Protein AF-K6Y7Q4-F1 (afdb_monomer_lite)

Radius of gyration: 27.15 Å; chains: 1; bounding box: 73×32×64 Å

Sequence (101 aa):
MYQSKSIQTILKTVGTSICLIALSSCASNDNPCEEILEVKQQHQDCERLRKTMLKTDYPQQALTAKLQYEEACVNLRYYRDEFDTICKKDEVPIGQPTTKE

Secondary structure (DSSP, 8-state):
-HHHHHHHHHHHHHHHHHHHHHHTTSS--S--S---HHHHHHHHHHHHHHHHHT-SS-HHHHHHHHHHHIIIIIS------S------TT---SSS-----

Organism: NCBI:txid1127673

Structure (mmCIF, N/CA/C/O backbone):
data_AF-K6Y7Q4-F1
#
_entry.id   AF-K6Y7Q4-F1
#
loop_
_atom_site.group_PDB
_atom_site.id
_atom_site.type_symbol
_atom_site.label_atom_id
_atom_site.label_alt_id
_atom_site.label_comp_id
_atom_site.label_asym_id
_atom_site.label_entity_id
_atom_site.label_seq_id
_atom_site.pdbx_PDB_ins_code
_atom_site.Cartn_x
_atom_site.Cartn_y
_atom_site.Cartn_z
_atom_site.occupancy
_atom_site.B_iso_or_equiv
_atom_site.auth_seq_id
_atom_site.auth_comp_id
_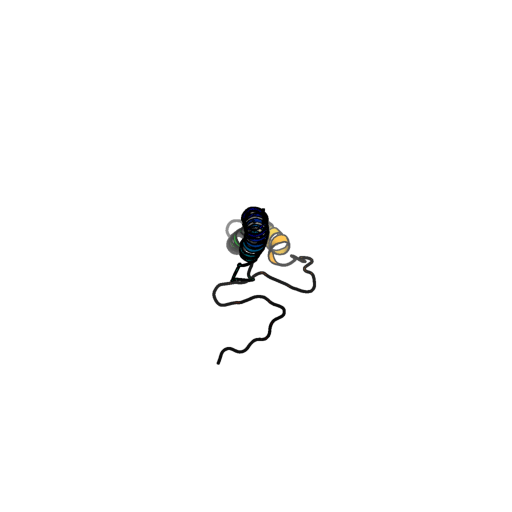atom_site.auth_asym_id
_atom_site.auth_atom_id
_atom_site.pdbx_PDB_model_num
ATOM 1 N N . MET A 1 1 ? 59.412 -10.058 -41.101 1.00 52.44 1 MET A N 1
ATOM 2 C CA . MET A 1 1 ? 58.495 -8.889 -41.131 1.00 52.44 1 MET A CA 1
ATOM 3 C C . MET A 1 1 ? 57.017 -9.255 -41.376 1.00 52.44 1 MET A C 1
ATOM 5 O O . MET A 1 1 ? 56.156 -8.529 -40.900 1.00 52.44 1 MET A O 1
ATOM 9 N N . TYR A 1 2 ? 56.697 -10.376 -42.046 1.00 47.91 2 TYR A N 1
ATOM 10 C CA . TYR A 1 2 ? 55.314 -10.853 -42.283 1.00 47.91 2 TYR A CA 1
ATOM 11 C C . TYR A 1 2 ? 54.641 -11.493 -41.043 1.00 47.91 2 TYR A C 1
ATOM 13 O O . TYR A 1 2 ? 53.480 -11.221 -40.750 1.00 47.91 2 TYR A O 1
ATOM 21 N N . GLN A 1 3 ? 55.406 -12.261 -40.255 1.00 52.22 3 GLN A N 1
ATOM 22 C CA . GLN A 1 3 ? 54.953 -12.910 -39.010 1.00 52.22 3 GLN A CA 1
ATOM 23 C C . GLN A 1 3 ? 54.470 -11.907 -37.945 1.00 52.22 3 GLN A C 1
ATOM 25 O O . GLN A 1 3 ? 53.394 -12.059 -37.379 1.00 52.22 3 GLN A O 1
ATOM 30 N N . SER A 1 4 ? 55.224 -10.823 -37.725 1.00 53.72 4 SER A N 1
ATOM 31 C CA . SER A 1 4 ? 54.886 -9.796 -36.726 1.00 53.72 4 SER A CA 1
ATOM 32 C C . SER A 1 4 ? 53.591 -9.042 -37.062 1.00 53.72 4 SER A C 1
ATOM 34 O O . SER A 1 4 ? 52.795 -8.791 -36.161 1.00 53.72 4 SER A O 1
ATOM 36 N N . LYS A 1 5 ? 53.323 -8.762 -38.348 1.00 56.31 5 LYS A N 1
ATOM 37 C CA . LYS A 1 5 ? 52.066 -8.131 -38.788 1.00 56.31 5 LYS A CA 1
ATOM 38 C C . LYS A 1 5 ? 50.860 -9.054 -38.589 1.00 56.31 5 LYS A C 1
ATOM 40 O O . LYS A 1 5 ? 49.836 -8.587 -38.109 1.00 56.31 5 LYS A O 1
ATOM 45 N N . SER A 1 6 ? 50.996 -10.352 -38.883 1.00 54.94 6 SER A N 1
ATOM 46 C CA . SER A 1 6 ? 49.924 -11.335 -38.647 1.00 54.94 6 SER A CA 1
ATOM 47 C C . SER A 1 6 ? 49.593 -11.480 -37.163 1.00 54.94 6 SER A C 1
ATOM 49 O O . SER A 1 6 ? 48.423 -11.440 -36.804 1.00 54.94 6 SER A O 1
ATOM 51 N N . ILE A 1 7 ? 50.602 -11.548 -36.287 1.00 58.00 7 ILE A N 1
ATOM 52 C CA . ILE A 1 7 ? 50.399 -11.624 -34.830 1.00 58.00 7 ILE A CA 1
ATOM 53 C C . ILE A 1 7 ? 49.697 -10.363 -34.309 1.00 58.00 7 ILE A C 1
ATOM 55 O O . ILE A 1 7 ? 48.780 -10.461 -33.501 1.00 58.00 7 ILE A O 1
ATOM 59 N N . GLN A 1 8 ? 50.068 -9.178 -34.806 1.00 58.66 8 GLN A N 1
ATOM 60 C CA . GLN A 1 8 ? 49.436 -7.916 -34.412 1.00 58.66 8 GLN A CA 1
ATOM 61 C C . GLN A 1 8 ? 47.976 -7.814 -34.887 1.00 58.66 8 GLN A C 1
ATOM 63 O O . GLN A 1 8 ? 47.132 -7.286 -34.165 1.00 58.66 8 GLN A O 1
ATOM 68 N N . THR A 1 9 ? 47.659 -8.338 -36.076 1.00 58.56 9 THR A N 1
ATOM 69 C CA . THR A 1 9 ? 46.283 -8.414 -36.596 1.00 58.56 9 THR A CA 1
ATOM 70 C C . THR A 1 9 ? 45.448 -9.450 -35.835 1.00 58.56 9 THR A C 1
ATOM 72 O O . THR A 1 9 ? 44.287 -9.181 -35.529 1.00 58.56 9 THR A O 1
ATOM 75 N N . ILE A 1 10 ? 46.035 -10.587 -35.445 1.00 58.91 10 ILE A N 1
ATOM 76 C CA . ILE A 1 10 ? 45.389 -11.598 -34.590 1.00 58.91 10 ILE A CA 1
ATOM 77 C C . ILE A 1 10 ? 45.110 -11.020 -33.193 1.00 58.91 10 ILE A C 1
ATOM 79 O O . ILE A 1 10 ? 44.003 -11.144 -32.686 1.00 58.91 10 ILE A O 1
ATOM 83 N N . LEU A 1 11 ? 46.058 -10.294 -32.592 1.00 57.84 11 LEU A N 1
ATOM 84 C CA . LEU A 1 11 ? 45.851 -9.661 -31.282 1.00 57.84 11 LEU A CA 1
ATOM 85 C C . LEU A 1 11 ? 44.731 -8.607 -31.314 1.00 57.84 11 LEU A C 1
ATOM 87 O O . LEU A 1 11 ? 43.922 -8.530 -30.391 1.00 57.84 11 LEU A O 1
ATOM 91 N N . LYS A 1 12 ? 44.659 -7.812 -32.391 1.00 58.47 12 LYS A N 1
ATOM 92 C CA . LYS A 1 12 ? 43.604 -6.804 -32.587 1.00 58.47 12 LYS A CA 1
ATOM 93 C C . LYS A 1 12 ? 42.226 -7.430 -32.799 1.00 58.47 12 LYS A C 1
ATOM 95 O O . LYS A 1 12 ? 41.252 -6.905 -32.267 1.00 58.47 12 LYS A O 1
ATOM 100 N N . THR A 1 13 ? 42.148 -8.533 -33.544 1.00 58.25 13 THR A N 1
ATOM 101 C CA . THR A 1 13 ? 40.892 -9.263 -33.811 1.00 58.25 13 THR A CA 1
ATOM 102 C C . THR A 1 13 ? 40.404 -10.040 -32.586 1.00 58.25 13 THR A C 1
ATOM 104 O O . THR A 1 13 ? 39.217 -10.007 -32.276 1.00 58.25 13 THR A O 1
ATOM 107 N N . VAL A 1 14 ? 41.307 -10.642 -31.807 1.00 59.69 14 VAL A N 1
ATOM 108 C CA . VAL A 1 14 ? 40.965 -11.288 -30.527 1.00 59.69 14 VAL A CA 1
ATOM 109 C C . VAL A 1 14 ? 40.509 -10.255 -29.490 1.00 59.69 14 VAL A C 1
ATOM 111 O O . VAL A 1 14 ? 39.491 -10.458 -28.832 1.00 59.69 14 VAL A O 1
ATOM 114 N N . GLY A 1 15 ? 41.196 -9.111 -29.386 1.00 58.19 15 GLY A N 1
ATOM 115 C CA . GLY A 1 15 ? 40.823 -8.038 -28.455 1.00 58.19 15 GLY A CA 1
ATOM 116 C C . GLY A 1 15 ? 39.450 -7.419 -28.743 1.00 58.19 15 GLY A C 1
ATOM 117 O O . GLY A 1 15 ? 38.705 -7.117 -27.814 1.00 58.19 15 GLY A O 1
ATOM 118 N N . THR A 1 16 ? 39.074 -7.290 -30.020 1.00 59.31 16 THR A N 1
ATOM 119 C CA . THR A 1 16 ? 37.724 -6.837 -30.408 1.00 59.31 16 THR A CA 1
ATOM 120 C C . THR A 1 16 ? 36.658 -7.903 -30.157 1.00 59.31 16 THR A C 1
ATOM 122 O O . THR A 1 16 ? 35.556 -7.562 -29.735 1.00 59.31 16 THR A O 1
ATOM 125 N N . SER A 1 17 ? 36.984 -9.188 -30.325 1.00 58.62 17 SER A N 1
ATOM 126 C CA . SER A 1 17 ? 36.043 -10.288 -30.081 1.00 58.62 17 SER A CA 1
ATOM 127 C C . SER A 1 17 ? 35.707 -10.491 -28.596 1.00 58.62 17 SER A C 1
ATOM 129 O O . SER A 1 17 ? 34.589 -10.881 -28.277 1.00 58.62 17 SER A O 1
ATOM 131 N N . ILE A 1 18 ? 36.634 -10.197 -27.678 1.00 63.50 18 ILE A N 1
ATOM 132 C CA . ILE A 1 18 ? 36.415 -10.306 -26.221 1.00 63.50 18 ILE A CA 1
ATOM 133 C C . ILE A 1 18 ? 35.465 -9.211 -25.708 1.00 63.50 18 ILE A C 1
ATOM 135 O O . ILE A 1 18 ? 34.644 -9.460 -24.827 1.00 63.50 18 ILE A O 1
ATOM 139 N N . CYS A 1 19 ? 35.528 -8.012 -26.294 1.00 60.91 19 CYS A N 1
ATOM 140 C CA . CYS A 1 19 ? 34.680 -6.880 -25.909 1.00 60.91 19 CYS A CA 1
ATOM 141 C C . CYS A 1 19 ? 33.190 -7.142 -26.201 1.00 60.91 19 CYS A C 1
ATOM 143 O O . CYS A 1 19 ? 32.316 -6.729 -25.443 1.00 60.91 19 CYS A O 1
ATOM 145 N N . LEU A 1 20 ? 32.899 -7.898 -27.265 1.00 62.12 20 LEU A N 1
ATOM 146 C CA . LEU A 1 20 ? 31.532 -8.250 -27.658 1.00 62.12 20 LEU A CA 1
ATOM 147 C C . LEU A 1 20 ? 30.872 -9.264 -26.707 1.00 62.12 20 LEU A C 1
ATOM 149 O O . LEU A 1 20 ? 29.662 -9.214 -26.523 1.00 62.12 20 LEU A O 1
ATOM 153 N N . ILE A 1 21 ? 31.653 -10.138 -26.064 1.00 63.75 21 ILE A N 1
ATOM 154 C CA . ILE A 1 21 ? 31.140 -11.170 -25.142 1.00 63.75 21 ILE A CA 1
ATOM 155 C C . ILE A 1 21 ? 30.824 -10.573 -23.758 1.00 63.75 21 ILE A C 1
ATOM 157 O O . ILE A 1 21 ? 29.909 -11.025 -23.073 1.00 63.75 21 ILE A O 1
ATOM 161 N N . ALA A 1 22 ? 31.539 -9.522 -23.347 1.00 63.81 22 ALA A N 1
ATOM 162 C CA . ALA A 1 22 ? 31.293 -8.845 -22.072 1.00 63.81 22 ALA A CA 1
ATOM 163 C C . ALA A 1 22 ? 29.975 -8.043 -22.062 1.00 63.81 22 ALA A C 1
ATOM 165 O O . ALA A 1 22 ? 29.339 -7.912 -21.019 1.00 63.81 22 ALA A O 1
ATOM 166 N N . LEU A 1 23 ? 29.538 -7.535 -23.219 1.00 61.88 23 LEU A N 1
ATOM 167 C CA . LEU A 1 23 ? 28.332 -6.708 -23.339 1.00 61.88 23 LEU A CA 1
ATOM 168 C C . LEU A 1 23 ? 27.027 -7.519 -23.249 1.00 61.88 23 LEU A C 1
ATOM 170 O O . LEU A 1 23 ? 26.001 -6.974 -22.849 1.00 61.88 23 LEU A O 1
ATOM 174 N N . SER A 1 24 ? 27.052 -8.820 -23.560 1.00 59.09 24 SER A N 1
ATOM 175 C CA . SER A 1 24 ? 25.865 -9.689 -23.496 1.00 59.09 24 SER A CA 1
ATOM 176 C C . SER A 1 24 ? 25.486 -10.148 -22.082 1.00 59.09 24 SER A C 1
ATOM 178 O O . SER A 1 24 ? 24.430 -10.745 -21.912 1.00 59.09 24 SER A O 1
ATOM 180 N N . SER A 1 25 ? 26.307 -9.866 -21.062 1.00 54.66 25 SER A N 1
ATOM 181 C CA . SER A 1 25 ? 26.058 -10.318 -19.682 1.00 54.66 25 SER A CA 1
ATOM 182 C C . SER A 1 25 ? 25.318 -9.301 -18.801 1.00 54.66 25 SER A C 1
ATOM 184 O O . SER A 1 25 ? 24.962 -9.637 -17.675 1.00 54.66 25 SER A O 1
ATOM 186 N N . CYS A 1 26 ? 25.083 -8.072 -19.272 1.00 59.94 26 CYS A N 1
ATOM 187 C CA . CYS A 1 26 ? 24.389 -7.037 -18.489 1.00 59.94 26 CYS A CA 1
ATOM 188 C C . CYS A 1 26 ? 22.869 -6.987 -18.732 1.00 59.94 26 CYS A C 1
ATOM 190 O O . CYS A 1 26 ? 22.182 -6.221 -18.065 1.00 59.94 26 CYS A O 1
ATOM 192 N N . ALA A 1 27 ? 22.343 -7.765 -19.685 1.00 57.78 27 ALA A N 1
ATOM 193 C CA . ALA A 1 27 ? 20.940 -7.708 -20.112 1.00 57.78 27 ALA A CA 1
ATOM 194 C C . ALA A 1 27 ? 20.103 -8.935 -19.703 1.00 57.78 27 ALA A C 1
ATOM 196 O O . ALA A 1 27 ? 18.920 -9.007 -20.023 1.00 57.78 27 ALA A O 1
ATOM 197 N N . SER A 1 28 ? 20.691 -9.915 -19.018 1.00 54.56 28 SER A N 1
ATOM 198 C CA . SER A 1 28 ? 20.014 -11.166 -18.674 1.00 54.56 28 SER A CA 1
ATOM 199 C C . SER A 1 28 ? 19.345 -11.071 -17.301 1.00 54.56 28 SER A C 1
ATOM 201 O O . SER A 1 28 ? 19.919 -11.494 -16.299 1.00 54.56 28 SER A O 1
ATOM 203 N N . ASN A 1 29 ? 18.141 -10.499 -17.256 1.00 57.06 29 ASN A N 1
ATOM 204 C CA . ASN A 1 29 ? 17.197 -10.716 -16.161 1.00 57.06 29 ASN A CA 1
ATOM 205 C C . ASN A 1 29 ? 15.976 -11.430 -16.764 1.00 57.06 29 ASN A C 1
ATOM 207 O O . ASN A 1 29 ? 15.222 -10.823 -17.519 1.00 57.06 29 ASN A O 1
ATOM 211 N N . ASP A 1 30 ? 15.826 -12.732 -16.500 1.00 62.34 30 ASP A N 1
ATOM 212 C CA . ASP A 1 30 ? 14.795 -13.578 -17.132 1.00 62.34 30 ASP A CA 1
ATOM 213 C C . ASP A 1 30 ? 13.370 -13.259 -16.645 1.00 62.34 30 ASP A C 1
ATOM 215 O O . ASP A 1 30 ? 12.392 -13.644 -17.286 1.00 62.34 30 ASP A O 1
ATOM 219 N N . ASN A 1 31 ? 13.236 -12.553 -15.515 1.00 64.69 31 ASN A N 1
ATOM 220 C CA . ASN A 1 31 ? 11.950 -12.130 -14.978 1.00 64.69 31 ASN A CA 1
ATOM 221 C C . ASN A 1 31 ? 11.752 -10.623 -15.206 1.00 64.69 31 ASN A C 1
ATOM 223 O O . ASN A 1 31 ? 12.465 -9.831 -14.587 1.00 64.69 31 ASN A O 1
ATOM 227 N N . PRO A 1 32 ? 10.781 -10.202 -16.036 1.00 65.69 32 PRO A N 1
ATOM 228 C CA . PRO A 1 32 ? 10.514 -8.783 -16.223 1.00 65.69 32 PRO A CA 1
ATOM 229 C C . PRO A 1 32 ? 9.744 -8.163 -15.032 1.00 65.69 32 PRO A C 1
ATOM 231 O O . PRO A 1 32 ? 9.490 -6.960 -15.037 1.00 65.69 32 PRO A O 1
ATOM 234 N N . CYS A 1 33 ? 9.361 -8.956 -14.013 1.00 69.12 33 CYS A N 1
ATOM 235 C CA . CYS A 1 33 ? 8.748 -8.500 -12.757 1.00 69.12 33 CYS A CA 1
ATOM 236 C C . CYS A 1 33 ? 9.765 -7.869 -11.811 1.00 69.12 33 CYS A C 1
ATOM 238 O O . CYS A 1 33 ? 10.791 -8.465 -11.488 1.00 69.12 33 CYS A O 1
ATOM 240 N N . GLU A 1 34 ? 9.405 -6.716 -11.258 1.00 63.78 34 GLU A N 1
ATOM 241 C CA . GLU A 1 34 ? 10.206 -6.023 -10.256 1.00 63.78 34 GLU A CA 1
ATOM 242 C C . GLU A 1 34 ? 9.896 -6.532 -8.830 1.00 63.78 34 GLU A C 1
ATOM 244 O O . GLU A 1 34 ? 8.738 -6.549 -8.397 1.00 63.78 34 GLU A O 1
ATOM 249 N N . GLU A 1 35 ? 10.923 -6.944 -8.070 1.00 57.09 35 GLU A N 1
ATOM 250 C CA . GLU A 1 35 ? 10.796 -7.262 -6.637 1.00 57.09 35 GLU A CA 1
ATOM 251 C C . GLU A 1 35 ? 10.947 -5.979 -5.807 1.00 57.09 35 GLU A C 1
ATOM 253 O O . GLU A 1 35 ? 12.002 -5.678 -5.247 1.00 57.09 35 GLU A O 1
ATOM 258 N N . ILE A 1 36 ? 9.876 -5.189 -5.735 1.00 62.19 36 ILE A N 1
ATOM 259 C CA . ILE A 1 36 ? 9.899 -3.924 -4.998 1.00 62.19 36 ILE A CA 1
ATOM 260 C C . ILE A 1 36 ? 9.648 -4.199 -3.509 1.00 62.19 36 ILE A C 1
ATOM 262 O O . ILE A 1 36 ? 8.514 -4.425 -3.072 1.00 62.19 36 ILE A O 1
ATOM 266 N N . LEU A 1 37 ? 10.718 -4.158 -2.708 1.00 57.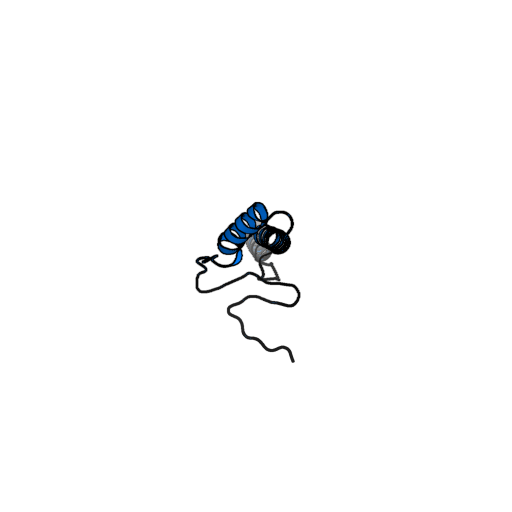97 37 LEU A N 1
ATOM 267 C CA . LEU A 1 37 ? 10.664 -4.267 -1.240 1.00 57.97 37 LEU A CA 1
ATOM 268 C C . LEU A 1 37 ? 9.633 -3.305 -0.624 1.00 57.97 37 LEU A C 1
ATOM 270 O O . LEU A 1 37 ? 8.923 -3.670 0.315 1.00 57.97 37 LEU A O 1
ATOM 274 N N . GLU A 1 38 ? 9.499 -2.116 -1.207 1.00 66.12 38 GLU A N 1
ATOM 275 C CA . GLU A 1 38 ? 8.572 -1.063 -0.785 1.00 66.12 38 GLU A CA 1
ATOM 276 C C . GLU A 1 38 ? 7.104 -1.486 -0.961 1.00 66.12 38 GLU A C 1
ATOM 278 O O . GLU A 1 38 ? 6.300 -1.292 -0.053 1.00 66.12 38 GLU A O 1
ATOM 283 N N . VAL A 1 39 ? 6.756 -2.179 -2.054 1.00 68.75 39 VAL A N 1
ATOM 284 C CA . VAL A 1 39 ? 5.390 -2.688 -2.304 1.00 68.75 39 VAL A CA 1
ATOM 285 C C . VAL A 1 39 ? 5.026 -3.798 -1.320 1.00 68.75 39 VAL A C 1
ATOM 287 O O . VAL A 1 39 ? 3.896 -3.873 -0.829 1.00 68.75 39 VAL A O 1
ATOM 290 N N . LYS A 1 40 ? 5.984 -4.670 -0.989 1.00 68.69 40 LYS A N 1
ATOM 291 C CA . LYS A 1 40 ? 5.781 -5.726 0.013 1.00 68.69 40 LYS A CA 1
ATOM 292 C C . LYS A 1 40 ? 5.552 -5.133 1.399 1.00 68.69 40 LYS A C 1
ATOM 294 O O . LYS A 1 40 ? 4.660 -5.590 2.116 1.00 68.69 40 LYS A O 1
ATOM 299 N N . GLN A 1 41 ? 6.339 -4.127 1.764 1.00 80.19 41 GLN A N 1
ATOM 300 C CA . GLN A 1 41 ? 6.192 -3.417 3.027 1.00 80.19 41 GLN A CA 1
ATOM 301 C C . GLN A 1 41 ? 4.854 -2.672 3.091 1.00 80.19 41 GLN A C 1
ATOM 303 O O . GLN A 1 41 ? 4.101 -2.853 4.047 1.00 80.19 41 GLN A O 1
ATOM 308 N N . GLN A 1 42 ? 4.489 -1.958 2.027 1.00 79.62 42 GLN A N 1
ATOM 309 C CA . GLN A 1 42 ? 3.204 -1.274 1.920 1.00 79.62 42 GLN A CA 1
ATOM 310 C C . GLN A 1 42 ? 2.026 -2.247 2.064 1.00 79.62 42 GLN A C 1
ATOM 312 O O . GLN A 1 42 ? 1.076 -1.974 2.793 1.00 79.62 42 GLN A O 1
ATOM 317 N N . HIS A 1 43 ? 2.097 -3.431 1.449 1.00 82.38 43 HIS A N 1
ATOM 318 C CA . HIS A 1 43 ? 1.059 -4.451 1.604 1.00 82.38 43 HIS A CA 1
ATOM 319 C C .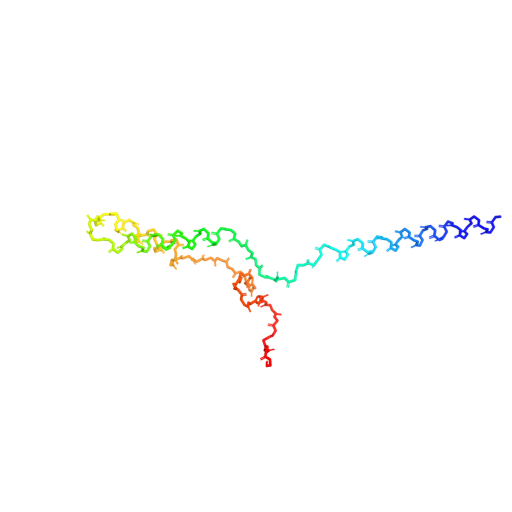 HIS A 1 43 ? 0.921 -4.935 3.057 1.00 82.38 43 HIS A C 1
ATOM 321 O O . HIS A 1 43 ? -0.194 -5.081 3.567 1.00 82.38 43 HIS A O 1
ATOM 327 N N . GLN A 1 44 ? 2.043 -5.157 3.748 1.00 88.88 44 GLN A N 1
ATOM 328 C CA . GLN A 1 44 ? 2.037 -5.525 5.168 1.00 88.88 44 GLN A CA 1
ATOM 329 C C . GLN A 1 44 ? 1.431 -4.421 6.041 1.00 88.88 44 GLN A C 1
ATOM 331 O O . GLN A 1 44 ? 0.677 -4.714 6.975 1.00 88.88 44 GLN A O 1
ATOM 336 N N . ASP A 1 45 ? 1.730 -3.163 5.727 1.00 89.75 45 ASP A N 1
ATOM 337 C CA . ASP A 1 45 ? 1.185 -2.004 6.426 1.00 89.75 45 ASP A CA 1
ATOM 338 C C . ASP A 1 45 ? -0.331 -1.891 6.220 1.00 89.75 45 ASP A C 1
ATOM 340 O O . ASP A 1 45 ? -1.075 -1.749 7.196 1.00 89.75 45 ASP A O 1
ATOM 344 N N . CYS A 1 46 ? -0.808 -2.088 4.990 1.00 91.44 46 CYS A N 1
ATOM 345 C CA . CYS A 1 46 ? -2.234 -2.122 4.673 1.00 91.44 46 CYS A CA 1
ATOM 346 C C . CYS A 1 46 ? -2.981 -3.232 5.429 1.00 91.44 46 CYS A C 1
ATOM 348 O O . CYS A 1 46 ? -4.048 -2.983 5.994 1.00 91.44 46 CYS A O 1
ATOM 350 N N . GLU A 1 47 ? -2.418 -4.441 5.523 1.00 93.19 47 GLU A N 1
ATOM 351 C CA . GLU A 1 47 ? -3.032 -5.529 6.298 1.00 93.19 47 GLU A CA 1
ATOM 352 C C . GLU A 1 47 ? -3.075 -5.231 7.803 1.00 93.19 47 GLU A C 1
ATOM 354 O O . GLU A 1 47 ? -4.047 -5.571 8.487 1.00 93.19 47 GLU A O 1
ATOM 359 N N . ARG A 1 48 ? -2.047 -4.569 8.344 1.00 95.44 48 ARG A N 1
ATOM 360 C CA . ARG A 1 48 ? -2.032 -4.151 9.753 1.00 95.44 48 ARG A CA 1
ATOM 361 C C . ARG A 1 48 ? -3.118 -3.115 10.038 1.00 95.44 48 ARG A C 1
ATOM 363 O O . ARG A 1 48 ? -3.838 -3.239 11.036 1.00 95.44 48 ARG A O 1
ATOM 370 N N . LEU A 1 49 ? -3.248 -2.114 9.170 1.00 95.94 49 LEU A N 1
ATOM 371 C CA . LEU A 1 49 ? -4.266 -1.070 9.285 1.00 95.94 49 LEU A CA 1
ATOM 372 C C . LEU A 1 49 ? -5.675 -1.661 9.181 1.00 95.94 49 LEU A C 1
ATOM 374 O O . LEU A 1 49 ? -6.513 -1.376 10.038 1.00 95.94 49 LEU A O 1
ATOM 378 N N . ARG A 1 50 ? -5.901 -2.584 8.235 1.00 94.88 50 ARG A N 1
ATOM 379 C CA . ARG A 1 50 ? -7.164 -3.324 8.080 1.00 94.88 50 ARG A CA 1
ATOM 380 C C . ARG A 1 50 ? -7.576 -4.064 9.350 1.00 94.88 50 ARG A C 1
ATOM 382 O O . ARG A 1 50 ? -8.725 -3.987 9.770 1.00 94.88 50 ARG A O 1
ATOM 389 N N . LYS A 1 5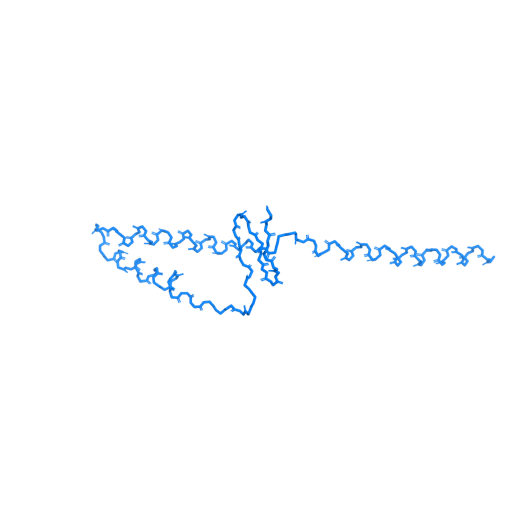1 ? -6.641 -4.750 10.010 1.00 96.12 51 LYS A N 1
ATOM 390 C CA . LYS A 1 51 ? -6.930 -5.422 11.290 1.00 96.12 51 LYS A CA 1
ATOM 391 C C . LYS A 1 51 ? -7.246 -4.429 12.407 1.00 96.12 51 LYS A C 1
ATOM 393 O O . LYS A 1 51 ? -8.065 -4.725 13.269 1.00 96.12 51 LYS A O 1
ATOM 398 N N . THR A 1 52 ? -6.589 -3.273 12.412 1.00 95.75 52 THR A N 1
ATOM 399 C CA . THR A 1 52 ? -6.730 -2.271 13.478 1.00 95.75 52 THR A CA 1
ATOM 400 C C . THR A 1 52 ? -8.051 -1.513 13.379 1.00 95.75 52 THR A C 1
ATOM 402 O O . THR A 1 52 ? -8.700 -1.316 14.401 1.00 95.75 52 THR A O 1
ATOM 405 N N . MET A 1 53 ? -8.497 -1.160 12.171 1.00 95.38 53 MET A N 1
ATOM 406 C CA . MET A 1 53 ? -9.774 -0.460 11.968 1.00 95.38 53 MET A CA 1
ATOM 407 C C . MET A 1 53 ? -11.012 -1.295 12.331 1.00 95.38 53 MET A C 1
ATOM 409 O O . MET A 1 53 ? -12.074 -0.734 12.570 1.00 95.38 53 MET A O 1
ATOM 413 N N . LEU A 1 54 ? -10.889 -2.627 12.374 1.00 94.44 54 LEU A N 1
ATOM 414 C CA . LEU A 1 54 ? -11.982 -3.534 12.742 1.00 94.44 54 LEU A CA 1
ATOM 415 C C . LEU A 1 54 ? -12.130 -3.716 14.260 1.00 94.44 54 LEU A C 1
ATOM 417 O O . LEU A 1 54 ? -13.078 -4.359 14.708 1.00 94.44 54 LEU A O 1
ATOM 421 N N . LYS A 1 55 ? -11.200 -3.186 15.063 1.00 93.44 55 LYS A N 1
ATOM 422 C CA . LYS A 1 55 ? -11.261 -3.299 16.523 1.00 93.44 55 LYS A CA 1
ATOM 423 C C . LYS A 1 55 ? -12.310 -2.348 17.095 1.00 93.44 55 LYS A C 1
ATOM 425 O O . LYS A 1 55 ? -12.308 -1.160 16.792 1.00 93.44 55 LYS A O 1
ATOM 430 N N . THR A 1 56 ? -13.147 -2.858 17.992 1.00 90.19 56 THR A N 1
ATOM 431 C CA . THR A 1 56 ? -14.191 -2.083 18.683 1.00 90.19 56 THR A CA 1
ATOM 432 C C . THR A 1 56 ? -13.714 -1.462 19.992 1.00 90.19 56 THR A C 1
ATOM 434 O O . THR A 1 56 ? -14.270 -0.461 20.433 1.00 90.19 56 THR A O 1
ATOM 437 N N . ASP A 1 57 ? -12.664 -2.024 20.591 1.00 95.44 57 ASP A N 1
ATOM 438 C CA . ASP A 1 57 ? -12.216 -1.671 21.945 1.00 95.44 57 ASP A CA 1
ATOM 439 C C . ASP A 1 57 ? -11.555 -0.283 22.015 1.00 95.44 57 ASP A C 1
ATOM 441 O O . ASP A 1 57 ? -11.494 0.334 23.076 1.00 95.44 57 ASP A O 1
ATOM 445 N N . TYR A 1 58 ? -11.081 0.230 20.872 1.00 94.44 58 TYR A N 1
ATOM 446 C CA . TYR A 1 58 ? -10.377 1.509 20.762 1.00 94.44 58 TYR A CA 1
ATOM 447 C C . TYR A 1 58 ? -10.887 2.309 19.552 1.00 94.44 58 TYR A C 1
ATOM 449 O O . TYR A 1 58 ? -10.212 2.375 18.521 1.00 94.44 58 TYR A O 1
ATOM 457 N N . PRO A 1 59 ? -12.069 2.947 19.653 1.00 93.69 59 PRO A N 1
ATOM 458 C CA . PRO A 1 59 ? -12.745 3.560 18.508 1.00 93.69 59 PRO A CA 1
ATOM 459 C C . PRO A 1 59 ? -11.942 4.699 17.867 1.00 93.69 59 PRO A C 1
ATOM 461 O O . PRO A 1 59 ? -11.949 4.847 16.649 1.00 93.69 59 PRO A O 1
ATOM 464 N N . GLN A 1 60 ? -11.193 5.467 18.663 1.00 95.06 60 GLN A N 1
ATOM 465 C CA . GLN A 1 60 ? -10.323 6.527 18.139 1.00 95.06 60 GLN A CA 1
ATOM 466 C C . GLN A 1 60 ? -9.153 5.953 17.330 1.00 95.06 60 GLN A C 1
ATOM 468 O O . GLN A 1 60 ? -8.839 6.445 16.252 1.00 95.06 60 GLN A O 1
ATOM 473 N N . GLN A 1 61 ? -8.547 4.859 17.801 1.00 95.75 61 GLN A N 1
ATOM 474 C CA . GLN A 1 61 ? -7.477 4.180 17.070 1.00 95.75 61 GLN A CA 1
ATOM 475 C C . GLN A 1 61 ? -8.000 3.534 15.782 1.00 95.75 61 GLN A C 1
ATOM 477 O O . GLN A 1 61 ? -7.325 3.581 14.755 1.00 95.75 61 GLN A O 1
ATOM 482 N N . ALA A 1 62 ? -9.204 2.959 15.825 1.00 96.44 62 ALA A N 1
ATOM 483 C CA . ALA A 1 62 ? -9.853 2.383 14.656 1.00 96.44 62 ALA A CA 1
ATOM 484 C C . ALA A 1 62 ? -10.157 3.448 13.590 1.00 96.44 62 ALA A C 1
ATOM 486 O O . ALA A 1 62 ? -9.885 3.228 12.410 1.00 96.44 62 ALA A O 1
ATOM 487 N N . LEU A 1 63 ? -10.646 4.623 14.008 1.00 96.62 63 LEU A N 1
ATOM 488 C CA . LEU A 1 63 ? -10.892 5.756 13.117 1.00 96.62 63 LEU A CA 1
ATOM 489 C C . LEU A 1 63 ? -9.597 6.254 12.462 1.00 96.62 63 LEU A C 1
ATOM 491 O O . LEU A 1 63 ? -9.551 6.400 11.243 1.00 96.62 63 LEU A O 1
ATOM 495 N N . THR A 1 64 ? -8.528 6.443 13.240 1.00 96.94 64 THR A N 1
ATOM 496 C CA . THR A 1 64 ? -7.218 6.846 12.703 1.00 96.94 64 THR A CA 1
ATOM 497 C C . THR A 1 64 ? -6.667 5.815 11.717 1.00 96.94 64 THR A C 1
ATOM 499 O O . THR A 1 64 ? -6.217 6.180 10.634 1.00 96.94 64 THR A O 1
ATOM 502 N N . ALA A 1 65 ? -6.751 4.521 12.046 1.00 96.62 65 ALA A N 1
ATOM 503 C CA . ALA A 1 65 ? -6.304 3.451 11.155 1.00 96.62 65 ALA A CA 1
ATOM 504 C C . ALA A 1 65 ? -7.118 3.392 9.852 1.00 96.62 65 ALA A C 1
ATOM 506 O O . ALA A 1 65 ? -6.567 3.074 8.799 1.00 96.62 65 ALA A O 1
ATOM 507 N N . LYS A 1 66 ? -8.416 3.718 9.908 1.00 95.69 66 LYS A N 1
ATOM 508 C CA . LYS A 1 66 ? -9.276 3.799 8.725 1.00 95.69 66 LYS A CA 1
ATOM 509 C C . LYS A 1 66 ? -8.838 4.921 7.783 1.00 95.69 66 LYS A C 1
ATOM 511 O O . LYS A 1 66 ? -8.684 4.662 6.595 1.00 95.69 66 LYS A O 1
ATOM 516 N N . LEU A 1 67 ? -8.598 6.125 8.307 1.00 95.56 67 LEU A N 1
ATOM 517 C CA . LEU A 1 67 ? -8.143 7.267 7.502 1.00 95.56 67 LEU A CA 1
ATOM 518 C C . LEU A 1 67 ? -6.803 6.967 6.818 1.00 95.56 67 LEU A C 1
ATOM 520 O O . LEU A 1 67 ? -6.655 7.177 5.618 1.00 95.56 67 LEU A O 1
ATOM 524 N N . GLN A 1 68 ? -5.860 6.388 7.565 1.00 93.50 68 GLN A N 1
ATOM 525 C CA . GLN A 1 68 ? -4.556 5.993 7.030 1.00 93.50 68 GLN A CA 1
ATOM 526 C C . GLN A 1 68 ? -4.665 4.911 5.950 1.00 93.50 68 GLN A C 1
ATOM 528 O O . GLN A 1 68 ? -3.944 4.956 4.960 1.00 93.50 68 GLN A O 1
ATOM 533 N N . TYR A 1 69 ? -5.564 3.938 6.113 1.00 94.12 69 TYR A N 1
ATOM 534 C CA . TYR A 1 69 ? -5.806 2.919 5.092 1.00 94.12 69 TYR A CA 1
ATOM 535 C C . TYR A 1 69 ? -6.435 3.510 3.825 1.00 94.12 69 TYR A C 1
ATOM 537 O O . TYR A 1 69 ? -6.032 3.153 2.720 1.00 94.12 69 TYR A O 1
ATOM 545 N N . GLU A 1 70 ? -7.404 4.419 3.965 1.00 91.56 70 GLU A N 1
ATOM 546 C CA . GLU A 1 70 ? -8.004 5.106 2.817 1.00 91.56 70 GLU A CA 1
ATOM 547 C C . GLU A 1 70 ? -6.950 5.892 2.030 1.00 91.56 70 GLU A C 1
ATOM 549 O O . GLU A 1 70 ? -6.913 5.792 0.809 1.00 91.56 70 GLU A O 1
ATOM 554 N N . GLU A 1 71 ? -6.054 6.611 2.703 1.00 89.94 71 GLU A N 1
ATOM 555 C CA . GLU A 1 71 ? -4.976 7.366 2.055 1.00 89.94 71 GLU A CA 1
ATOM 556 C C . GLU A 1 71 ? -3.907 6.459 1.422 1.00 89.94 71 GLU A C 1
ATOM 558 O O . GLU A 1 71 ? -3.593 6.601 0.241 1.00 89.94 71 GLU A O 1
ATOM 563 N N . ALA A 1 72 ? -3.370 5.500 2.182 1.00 85.75 72 ALA A N 1
ATOM 564 C CA . ALA A 1 72 ? -2.182 4.737 1.791 1.00 85.75 72 ALA A CA 1
ATOM 565 C C . ALA A 1 72 ? -2.472 3.466 0.972 1.00 85.75 72 ALA A C 1
ATOM 567 O O . ALA A 1 72 ? -1.557 2.912 0.358 1.00 85.75 72 ALA A O 1
ATOM 568 N N . CYS A 1 73 ? -3.713 2.968 0.989 1.00 86.44 73 CYS A N 1
ATOM 569 C CA . CYS A 1 73 ? -4.067 1.669 0.403 1.00 86.44 73 CYS A CA 1
ATOM 570 C C . CYS A 1 73 ? -5.212 1.737 -0.615 1.00 86.44 73 CYS A C 1
ATOM 572 O O . CYS A 1 73 ? -5.297 0.849 -1.461 1.00 86.44 73 CYS A O 1
ATOM 574 N N . VAL A 1 74 ? -6.093 2.745 -0.546 1.00 84.31 74 VAL A N 1
ATOM 575 C CA . VAL A 1 74 ? -7.274 2.860 -1.431 1.00 84.31 74 VAL A CA 1
ATOM 576 C C . VAL A 1 74 ? -7.125 4.010 -2.421 1.00 84.31 74 VAL A C 1
ATOM 578 O O . VAL A 1 74 ? -7.249 3.811 -3.625 1.00 84.31 74 VAL A O 1
ATOM 581 N N . ASN A 1 75 ? -6.815 5.208 -1.929 1.00 81.19 75 ASN A N 1
ATOM 582 C CA . ASN A 1 75 ? -6.677 6.421 -2.735 1.00 81.19 75 ASN A CA 1
ATOM 583 C C . ASN A 1 75 ? -5.276 6.574 -3.333 1.00 81.19 75 ASN A C 1
ATOM 585 O O . ASN A 1 75 ? -4.880 7.677 -3.717 1.00 81.19 75 ASN A O 1
ATOM 589 N N . LEU A 1 76 ? -4.526 5.474 -3.431 1.00 69.75 76 LEU A N 1
ATOM 590 C CA . LEU A 1 76 ? -3.197 5.473 -4.012 1.00 69.75 76 LEU A CA 1
ATOM 591 C C . LEU A 1 76 ? -3.308 5.680 -5.531 1.00 69.75 76 LEU A C 1
ATOM 593 O O . LEU A 1 76 ? -3.323 4.736 -6.317 1.00 69.75 76 LEU A O 1
ATOM 597 N N . ARG A 1 77 ? -3.411 6.940 -5.960 1.00 59.00 77 ARG A N 1
ATOM 598 C CA . ARG A 1 77 ? -3.321 7.313 -7.372 1.00 59.00 77 ARG A CA 1
ATOM 599 C C . ARG A 1 77 ? -1.848 7.393 -7.744 1.00 59.00 77 ARG A C 1
ATOM 601 O O . ARG A 1 77 ? -1.246 8.462 -7.743 1.00 59.00 77 ARG A O 1
ATOM 608 N N . TYR A 1 78 ? -1.261 6.232 -7.996 1.00 52.34 78 TYR A N 1
ATOM 609 C CA . TYR A 1 78 ? 0.113 6.136 -8.455 1.00 52.34 78 TYR A CA 1
ATOM 610 C C . TYR A 1 78 ? 0.142 6.456 -9.955 1.00 52.34 78 TYR A C 1
ATOM 612 O O . TYR A 1 78 ? -0.506 5.770 -10.744 1.00 52.34 78 TYR A O 1
ATOM 620 N N . TYR A 1 79 ? 0.827 7.536 -10.345 1.00 51.16 79 TYR A N 1
ATOM 621 C CA . TYR A 1 79 ? 1.158 7.787 -11.748 1.00 51.16 79 TYR A CA 1
ATOM 622 C C . TYR A 1 79 ? 1.976 6.603 -12.244 1.00 51.16 79 TYR A C 1
ATOM 624 O O . TYR A 1 79 ? 3.094 6.384 -11.779 1.00 51.16 79 TYR A O 1
ATOM 632 N N . ARG A 1 80 ? 1.401 5.824 -13.151 1.00 54.78 80 ARG A N 1
ATOM 633 C CA . ARG A 1 80 ? 2.113 4.751 -13.819 1.00 54.78 80 ARG A CA 1
ATOM 634 C C . ARG A 1 80 ? 1.862 4.883 -15.306 1.00 54.78 80 ARG A C 1
ATOM 636 O O . ARG A 1 80 ? 0.714 4.845 -15.744 1.00 54.78 80 ARG A O 1
ATOM 643 N N . ASP A 1 81 ? 2.939 5.157 -16.027 1.00 55.56 81 ASP A N 1
ATOM 644 C CA . ASP A 1 81 ? 2.930 5.322 -17.474 1.00 55.56 81 ASP A CA 1
ATOM 645 C C . ASP A 1 81 ? 2.649 3.972 -18.158 1.00 55.56 81 ASP A C 1
ATOM 647 O O . ASP A 1 81 ? 2.644 2.927 -17.511 1.00 55.56 81 ASP A O 1
ATOM 651 N N . GLU A 1 82 ? 2.389 4.008 -19.465 1.00 54.00 82 GLU A N 1
ATOM 652 C CA . GLU A 1 82 ? 1.712 2.995 -20.303 1.00 54.00 82 GLU A CA 1
ATOM 653 C C . GLU A 1 82 ? 2.200 1.525 -20.213 1.00 54.00 82 GLU A C 1
ATOM 655 O O . GLU A 1 82 ? 1.523 0.639 -20.736 1.00 54.00 82 GLU A O 1
ATOM 660 N N . PHE A 1 83 ? 3.314 1.232 -19.531 1.00 52.56 83 PHE A N 1
ATOM 661 C CA . PHE A 1 83 ? 3.790 -0.126 -19.249 1.00 52.56 83 PHE A CA 1
ATOM 662 C C . PHE A 1 83 ? 4.056 -0.322 -17.755 1.00 52.56 83 PHE A C 1
ATOM 664 O O . PHE A 1 83 ? 4.875 0.354 -17.135 1.00 52.56 83 PHE A O 1
ATOM 671 N N . ASP A 1 84 ? 3.360 -1.294 -17.182 1.00 56.53 84 ASP A N 1
ATOM 672 C CA . ASP A 1 84 ? 3.247 -1.507 -15.750 1.00 56.53 84 ASP A CA 1
ATOM 673 C C . ASP A 1 84 ? 3.953 -2.841 -15.388 1.00 56.53 84 ASP A C 1
ATOM 675 O O . ASP A 1 84 ? 3.443 -3.926 -15.660 1.00 56.53 84 ASP A O 1
ATOM 679 N N . THR A 1 85 ? 5.187 -2.789 -14.859 1.00 60.28 85 THR A N 1
ATOM 680 C CA . THR A 1 85 ? 6.002 -3.983 -14.518 1.00 60.28 85 THR A CA 1
ATOM 681 C C . THR A 1 85 ? 6.128 -4.280 -13.013 1.00 60.28 85 THR A C 1
ATOM 683 O O . THR A 1 85 ? 7.209 -4.193 -12.446 1.00 60.28 85 THR A O 1
ATOM 686 N N . ILE A 1 86 ? 5.047 -4.668 -12.324 1.00 62.16 86 ILE A N 1
ATOM 687 C CA . ILE A 1 86 ? 5.137 -5.301 -10.981 1.00 62.16 86 ILE A CA 1
ATOM 688 C C . ILE 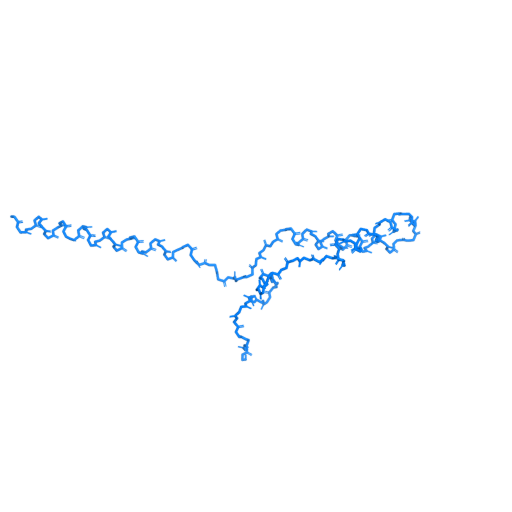A 1 86 ? 4.393 -6.639 -11.038 1.00 62.16 86 ILE A C 1
ATOM 690 O O . ILE A 1 86 ? 3.203 -6.630 -11.337 1.00 62.16 86 ILE A O 1
ATOM 694 N N . CYS A 1 87 ? 5.022 -7.779 -10.708 1.00 60.03 87 CYS A N 1
ATOM 695 C CA . CYS A 1 87 ? 4.277 -9.052 -10.652 1.00 60.03 87 CYS A CA 1
ATOM 696 C C . CYS A 1 87 ? 4.670 -10.071 -9.578 1.00 60.03 87 CYS A C 1
ATOM 698 O O . CYS A 1 87 ? 5.666 -9.942 -8.866 1.00 60.03 87 CYS A O 1
ATOM 700 N N . LYS A 1 88 ? 3.762 -11.051 -9.421 1.00 61.25 88 LYS A N 1
ATOM 701 C CA . LYS A 1 88 ? 3.697 -12.105 -8.395 1.00 61.25 88 LYS A CA 1
ATOM 702 C C . LYS A 1 88 ? 3.707 -13.512 -9.030 1.00 61.25 88 LYS A C 1
ATOM 704 O O . LYS A 1 88 ? 3.794 -13.666 -10.238 1.00 61.25 88 LYS A O 1
ATOM 709 N N . LYS A 1 89 ? 3.645 -14.536 -8.167 1.00 53.22 89 LYS A N 1
ATOM 710 C CA . LYS A 1 89 ? 4.368 -15.823 -8.239 1.00 53.22 89 LYS A CA 1
ATOM 711 C C . LYS A 1 89 ? 4.329 -16.647 -9.542 1.00 53.22 89 LYS A C 1
ATOM 713 O O . LYS A 1 89 ? 5.264 -17.415 -9.731 1.00 53.22 89 LYS A O 1
ATOM 718 N N . ASP A 1 90 ? 3.358 -16.477 -10.435 1.00 62.25 90 ASP A N 1
ATOM 719 C CA . ASP A 1 90 ? 3.198 -17.354 -11.611 1.00 62.25 90 ASP A CA 1
ATOM 720 C C . ASP A 1 90 ? 3.286 -16.596 -12.962 1.00 62.25 90 ASP A C 1
ATOM 722 O O . ASP A 1 90 ? 2.951 -17.149 -14.022 1.00 62.25 90 ASP A O 1
ATOM 726 N N . GLU A 1 91 ? 3.732 -15.329 -12.930 1.00 60.16 91 GLU A N 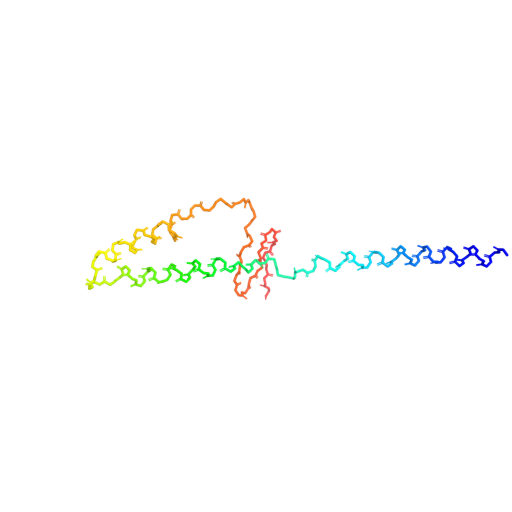1
ATOM 727 C CA . GLU A 1 91 ? 3.529 -14.339 -14.002 1.00 60.16 91 GLU A CA 1
ATOM 728 C C . GLU A 1 91 ? 4.798 -13.699 -14.600 1.00 60.16 91 GLU A C 1
ATOM 730 O O . GLU A 1 91 ? 5.892 -13.774 -14.044 1.00 60.16 91 GLU A O 1
ATOM 735 N N . VAL A 1 92 ? 4.579 -13.054 -15.760 1.00 64.44 92 VAL A N 1
ATOM 736 C CA . VAL A 1 92 ? 5.528 -12.360 -16.654 1.00 64.44 92 VAL A CA 1
ATOM 737 C C . VAL A 1 92 ? 4.881 -10.999 -17.039 1.00 64.44 92 VAL A C 1
ATOM 739 O O . VAL A 1 92 ? 3.761 -11.048 -17.548 1.00 64.44 92 VAL A O 1
ATOM 742 N N . PRO A 1 93 ? 5.470 -9.797 -16.809 1.00 55.53 93 PRO A N 1
ATOM 743 C CA . PRO A 1 93 ? 4.833 -8.488 -17.051 1.00 55.53 93 PRO A CA 1
ATOM 744 C C . PRO A 1 93 ? 5.335 -7.803 -18.308 1.00 55.53 93 PRO A C 1
ATOM 746 O O . PRO A 1 93 ? 6.517 -7.905 -18.661 1.00 55.53 93 PRO A O 1
ATOM 749 N N . ILE A 1 94 ? 4.421 -7.170 -19.045 1.00 52.97 94 ILE A N 1
ATOM 750 C CA . ILE A 1 94 ? 4.760 -7.015 -20.445 1.00 52.97 94 ILE A CA 1
ATOM 751 C C . ILE A 1 94 ? 3.960 -6.053 -21.313 1.00 52.97 94 ILE A C 1
ATOM 753 O O . ILE A 1 94 ? 2.781 -5.809 -21.092 1.00 52.97 94 ILE A O 1
ATOM 757 N N . GLY A 1 95 ? 4.623 -5.678 -22.419 1.00 56.91 95 GLY A N 1
ATOM 758 C CA . GLY A 1 95 ? 4.087 -5.639 -23.788 1.00 56.91 95 GLY A CA 1
ATOM 759 C C . GLY A 1 95 ? 4.388 -6.923 -24.606 1.00 56.91 95 GLY A C 1
ATOM 760 O O . GLY A 1 95 ? 5.085 -6.870 -25.613 1.00 56.91 95 GLY A O 1
ATOM 761 N N . GLN A 1 96 ? 3.884 -8.088 -24.179 1.00 53.75 96 GLN A N 1
ATOM 762 C CA . GLN A 1 96 ? 3.991 -9.414 -24.828 1.00 53.75 96 GLN A CA 1
ATOM 763 C C . GLN A 1 96 ? 2.627 -10.137 -24.734 1.00 53.75 96 GLN A C 1
ATOM 765 O O . GLN A 1 96 ? 1.844 -9.860 -23.821 1.00 53.75 96 GLN A O 1
ATOM 770 N N . PRO A 1 97 ? 2.353 -11.078 -25.659 1.00 58.69 97 PRO A N 1
ATOM 771 C CA . PRO A 1 97 ? 1.095 -11.820 -25.746 1.00 58.69 97 PRO A CA 1
ATOM 772 C C . PRO A 1 97 ? 1.025 -13.061 -24.836 1.00 58.69 97 PRO A C 1
ATOM 774 O O . PRO A 1 97 ? 2.018 -13.750 -24.604 1.00 58.69 97 PRO A O 1
ATOM 777 N N . THR A 1 98 ? -0.191 -13.374 -24.376 1.00 58.41 98 THR A N 1
ATOM 778 C CA . THR A 1 98 ? -0.533 -14.553 -23.569 1.00 58.41 98 THR A CA 1
ATOM 779 C C . THR A 1 98 ? -0.920 -15.741 -24.449 1.00 58.41 98 THR A C 1
ATOM 781 O O . THR A 1 98 ? -1.819 -15.614 -25.265 1.00 58.41 98 THR A O 1
ATOM 784 N N . THR A 1 99 ? -0.334 -16.918 -24.224 1.00 56.84 99 THR A N 1
ATOM 785 C CA . THR A 1 99 ? -1.010 -18.218 -24.429 1.00 56.84 99 THR A CA 1
ATOM 786 C C . THR A 1 99 ? -0.148 -19.319 -23.818 1.00 56.84 99 THR A C 1
ATOM 788 O O . THR A 1 99 ? 0.945 -19.586 -24.310 1.00 56.84 99 THR A O 1
ATOM 791 N N . LYS A 1 100 ? -0.623 -19.941 -22.737 1.00 52.53 100 LYS A N 1
ATOM 792 C CA . LYS A 1 100 ? -0.094 -21.219 -22.243 1.00 52.53 100 LYS A CA 1
ATOM 793 C C . LYS A 1 100 ? -1.037 -22.311 -22.777 1.00 52.53 100 LYS A C 1
ATOM 795 O O . LYS A 1 100 ? -2.243 -22.184 -22.568 1.00 52.53 100 LYS A O 1
ATOM 800 N N . GLU A 1 101 ? -0.485 -23.260 -23.537 1.00 39.09 101 GLU A N 1
ATOM 801 C CA . GLU A 1 101 ? -1.145 -24.458 -24.104 1.00 39.09 101 GLU A CA 1
ATOM 802 C C . GLU A 1 101 ? -1.503 -25.478 -23.012 1.00 39.09 101 GLU A C 1
ATOM 804 O O . GLU A 1 101 ? -0.718 -25.590 -22.039 1.00 39.09 101 GLU A O 1
#

pLDDT: mean 70.08, std 16.7, range [39.09, 96.94]

Foldseek 3Di:
DVVVVVVVVVVVVVVVVVVVVVVVPVPDDPALADPDPVVVVLVVLLVVLVVQLPDPVCPVSNVVSVVVNCVSPPPPPDDDPPFDHHDDDPDHGDPDDDDDD